Protein AF-A0A5N5IP54-F1 (afdb_monomer_lite)

pLDDT: mean 87.05, std 11.76, range [51.88, 98.19]

Radius of gyration: 16.3 Å; chains: 1; bounding box: 40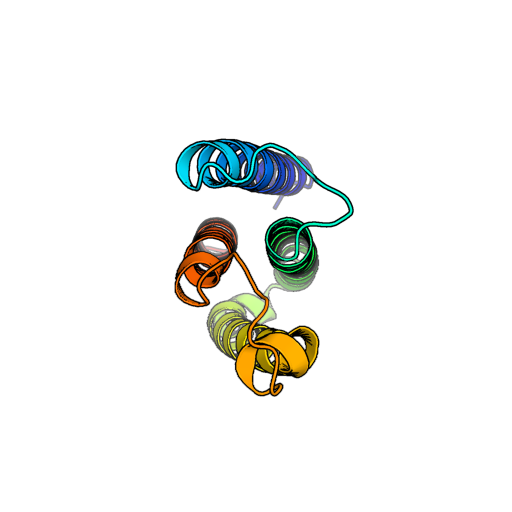×23×45 Å

Structure (mmCIF, N/CA/C/O backbone):
data_AF-A0A5N5IP54-F1
#
_entry.id   AF-A0A5N5IP54-F1
#
loop_
_atom_site.group_PDB
_atom_site.id
_atom_site.type_symbol
_atom_site.label_atom_id
_atom_site.label_alt_id
_atom_site.label_comp_id
_atom_site.label_asym_id
_atom_site.label_entity_id
_atom_site.label_seq_id
_atom_site.pdbx_PDB_ins_code
_atom_site.Cartn_x
_atom_site.Cartn_y
_atom_site.Cartn_z
_atom_site.occupancy
_atom_site.B_iso_or_equiv
_atom_site.auth_seq_id
_atom_site.auth_comp_id
_atom_site.auth_asym_id
_atom_site.auth_atom_id
_atom_site.pdbx_PDB_model_num
ATOM 1 N N . MET A 1 1 ? -16.458 -0.543 13.580 1.00 61.22 1 MET A N 1
ATOM 2 C CA . MET A 1 1 ? -16.580 0.508 12.539 1.00 61.22 1 MET A CA 1
ATOM 3 C C . MET A 1 1 ? -17.673 0.127 11.533 1.00 61.22 1 MET A C 1
ATOM 5 O O . MET A 1 1 ? -17.734 -1.041 11.164 1.00 61.22 1 MET A O 1
ATOM 9 N N . LYS A 1 2 ? -18.566 1.048 11.123 1.00 69.50 2 LYS A N 1
ATOM 10 C CA . LYS A 1 2 ? -19.647 0.742 10.153 1.00 69.50 2 LYS A CA 1
ATOM 11 C C . LYS A 1 2 ? -19.031 0.287 8.821 1.00 69.50 2 LYS A C 1
ATOM 13 O O . LYS A 1 2 ? -18.103 0.938 8.351 1.00 69.50 2 LYS A O 1
ATOM 18 N N . GLY A 1 3 ? -19.570 -0.760 8.184 1.00 75.81 3 GLY A N 1
ATOM 19 C CA . GLY A 1 3 ? -19.043 -1.296 6.913 1.00 75.81 3 GLY A CA 1
ATOM 20 C C . GLY A 1 3 ? -18.864 -0.238 5.812 1.00 75.81 3 GLY A C 1
ATOM 21 O O . GLY A 1 3 ? -17.893 -0.287 5.065 1.00 75.81 3 GLY A O 1
ATOM 22 N N . LYS A 1 4 ? -19.712 0.801 5.802 1.00 81.88 4 LYS A N 1
ATOM 23 C CA . LYS A 1 4 ? -19.593 1.967 4.907 1.00 81.88 4 LYS A CA 1
ATOM 24 C C . LYS A 1 4 ? -18.227 2.666 4.980 1.00 81.88 4 LYS A C 1
ATOM 26 O O . LYS A 1 4 ? -17.704 3.077 3.953 1.00 81.88 4 LYS A O 1
ATOM 31 N N . VAL A 1 5 ? -17.639 2.784 6.171 1.00 83.81 5 VAL A N 1
ATOM 32 C CA . VAL A 1 5 ? -16.341 3.455 6.357 1.00 83.81 5 VAL A CA 1
ATOM 33 C C . VAL A 1 5 ? -15.212 2.617 5.764 1.00 83.81 5 VAL A C 1
ATOM 35 O O . VAL A 1 5 ? -14.304 3.167 5.154 1.00 83.81 5 VAL A O 1
ATOM 38 N N . VAL A 1 6 ? -15.276 1.292 5.893 1.00 87.56 6 VAL A N 1
ATOM 39 C CA . VAL A 1 6 ? -14.263 0.374 5.347 1.00 87.56 6 VAL A CA 1
ATOM 40 C C . VAL A 1 6 ? -14.281 0.406 3.828 1.00 87.56 6 VAL A C 1
ATOM 42 O O . VAL A 1 6 ? -13.239 0.592 3.210 1.00 87.56 6 VAL A O 1
ATOM 45 N N . VAL A 1 7 ? -15.475 0.297 3.237 1.00 90.31 7 VAL A N 1
ATOM 46 C CA . VAL A 1 7 ? -15.660 0.370 1.782 1.00 90.31 7 VAL A CA 1
ATOM 47 C C . VAL A 1 7 ? -15.143 1.704 1.248 1.00 90.31 7 VAL A C 1
ATOM 49 O O . VAL A 1 7 ? -14.427 1.726 0.255 1.00 90.31 7 VAL A O 1
ATOM 52 N N . TRP A 1 8 ? -15.421 2.810 1.945 1.00 91.38 8 TRP A N 1
ATOM 53 C CA . TRP A 1 8 ? -14.895 4.126 1.581 1.00 91.38 8 TRP A CA 1
ATOM 54 C C . TRP A 1 8 ? -13.362 4.183 1.576 1.00 91.38 8 TRP A C 1
ATOM 56 O O . TRP A 1 8 ? -12.773 4.674 0.616 1.00 91.38 8 TRP A O 1
ATOM 66 N N . HIS A 1 9 ? -12.700 3.641 2.602 1.00 91.94 9 HIS A N 1
ATOM 67 C CA . HIS A 1 9 ? -11.234 3.599 2.641 1.00 91.94 9 HIS A CA 1
ATOM 68 C C . HIS A 1 9 ? -10.658 2.699 1.550 1.00 91.94 9 HIS A C 1
ATOM 70 O O . HIS A 1 9 ? -9.722 3.110 0.877 1.00 91.94 9 HIS A O 1
ATOM 76 N N . ALA A 1 10 ? -11.248 1.524 1.323 1.00 94.75 10 ALA A N 1
ATOM 77 C CA . ALA A 1 10 ? -10.836 0.632 0.246 1.00 94.75 10 ALA A CA 1
ATOM 78 C C . ALA A 1 10 ? -10.950 1.311 -1.130 1.00 94.75 10 ALA A C 1
ATOM 80 O O . ALA A 1 10 ? -10.020 1.226 -1.927 1.00 94.75 10 ALA A O 1
ATOM 81 N N . MET A 1 11 ? -12.039 2.046 -1.390 1.00 95.69 11 MET A N 1
ATOM 82 C CA . MET A 1 11 ? -12.202 2.817 -2.629 1.00 95.69 11 MET A CA 1
ATOM 83 C C . MET A 1 11 ? -11.141 3.911 -2.774 1.00 95.69 11 MET A C 1
ATOM 85 O O . MET A 1 11 ? -10.570 4.051 -3.852 1.00 95.69 11 MET A O 1
ATOM 89 N N . ILE A 1 12 ? -10.835 4.652 -1.700 1.00 95.94 12 ILE A N 1
ATOM 90 C CA . ILE A 1 12 ? -9.756 5.652 -1.712 1.00 95.94 12 ILE A CA 1
ATOM 91 C C . ILE A 1 12 ? -8.412 4.989 -2.015 1.00 95.94 12 ILE A C 1
ATOM 93 O O . ILE A 1 12 ? -7.665 5.502 -2.841 1.00 95.94 12 ILE A O 1
ATOM 97 N N . THR A 1 13 ? -8.106 3.851 -1.389 1.00 96.69 13 THR A N 1
ATOM 98 C CA . THR A 1 13 ? -6.866 3.110 -1.643 1.00 96.69 13 THR A CA 1
ATOM 99 C C . THR A 1 13 ? -6.782 2.665 -3.100 1.00 96.69 13 THR A C 1
ATOM 101 O O . THR A 1 13 ? -5.777 2.928 -3.751 1.00 96.69 13 THR A O 1
ATOM 104 N N . VAL A 1 14 ? -7.843 2.071 -3.652 1.00 97.88 14 VAL A N 1
ATOM 105 C CA . VAL A 1 14 ? -7.888 1.680 -5.070 1.00 97.88 14 VAL A CA 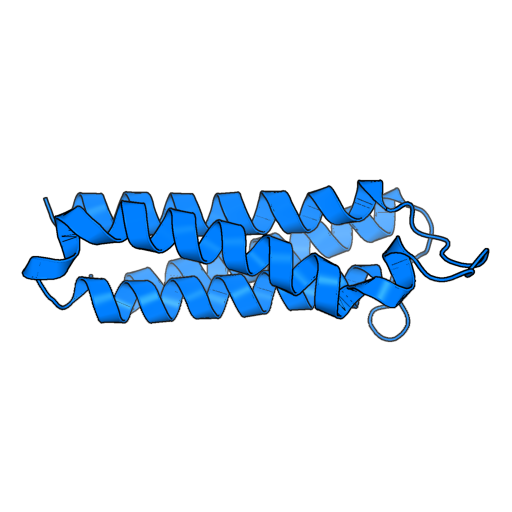1
ATOM 106 C C . VAL A 1 14 ? -7.669 2.892 -5.978 1.00 97.88 14 VAL A C 1
ATOM 108 O O . VAL A 1 14 ? -6.806 2.849 -6.851 1.00 97.88 14 VAL A O 1
ATOM 111 N N . ALA A 1 15 ? -8.394 3.990 -5.749 1.00 97.56 15 ALA A N 1
ATOM 112 C CA . ALA A 1 15 ? -8.260 5.207 -6.545 1.00 97.56 15 ALA A CA 1
ATOM 113 C C . ALA A 1 15 ? -6.845 5.801 -6.458 1.00 97.56 15 ALA A C 1
ATOM 115 O O . ALA A 1 15 ? -6.286 6.197 -7.479 1.00 97.56 15 ALA A O 1
ATOM 116 N N . ALA A 1 16 ? -6.240 5.814 -5.268 1.00 97.75 16 ALA A N 1
ATOM 117 C CA . ALA A 1 16 ? -4.880 6.297 -5.056 1.00 97.75 16 ALA A CA 1
ATOM 118 C C . ALA A 1 16 ? -3.846 5.445 -5.804 1.00 97.75 16 ALA A C 1
ATOM 120 O O . ALA A 1 16 ? -2.961 6.001 -6.447 1.00 97.75 16 ALA A O 1
ATOM 121 N N . PHE A 1 17 ? -3.977 4.114 -5.779 1.00 97.38 17 PHE A N 1
ATOM 122 C CA . PHE A 1 17 ? -3.101 3.211 -6.532 1.00 97.38 17 PHE A CA 1
ATOM 123 C C . PHE A 1 17 ? -3.250 3.380 -8.045 1.00 97.38 17 PHE A C 1
ATOM 125 O O . PHE A 1 17 ? -2.238 3.431 -8.741 1.00 97.38 17 PHE A O 1
ATOM 132 N N . ILE A 1 18 ? -4.481 3.512 -8.553 1.00 95.25 18 ILE A N 1
ATOM 133 C CA . ILE A 1 18 ? -4.733 3.758 -9.981 1.00 95.25 18 ILE A CA 1
ATOM 134 C C . ILE A 1 18 ? -4.106 5.089 -10.402 1.00 95.25 18 ILE A C 1
ATOM 136 O O . ILE A 1 18 ? -3.340 5.130 -11.362 1.00 95.25 18 ILE A O 1
ATOM 140 N N . LEU A 1 19 ? -4.393 6.167 -9.667 1.00 95.94 19 LEU A N 1
ATOM 141 C CA . LEU A 1 19 ? -3.870 7.497 -9.968 1.00 95.94 19 LEU A CA 1
ATOM 142 C C . LEU A 1 19 ? -2.339 7.514 -9.926 1.00 95.94 19 LEU A C 1
ATOM 144 O O . LEU A 1 19 ? -1.701 8.010 -10.851 1.00 95.94 19 LEU A O 1
ATOM 148 N N . ALA A 1 20 ? -1.748 6.934 -8.882 1.00 95.44 20 ALA A N 1
ATOM 149 C CA . ALA A 1 20 ? -0.303 6.857 -8.746 1.00 95.44 20 ALA A CA 1
ATOM 150 C C . ALA A 1 20 ? 0.337 6.017 -9.857 1.00 95.44 20 ALA A C 1
ATOM 152 O O . ALA A 1 20 ? 1.392 6.403 -10.342 1.00 95.44 20 ALA A O 1
ATOM 153 N N . TYR A 1 21 ? -0.278 4.911 -10.289 1.00 93.19 21 TYR A N 1
ATOM 154 C CA . TYR A 1 21 ? 0.235 4.110 -11.405 1.00 93.19 21 TYR A CA 1
ATOM 155 C C . TYR A 1 21 ? 0.214 4.896 -12.722 1.00 93.19 21 TYR A C 1
ATOM 157 O O . TYR A 1 21 ? 1.207 4.919 -13.447 1.00 93.19 21 TYR A O 1
ATOM 165 N N . VAL A 1 22 ? -0.888 5.596 -13.012 1.00 91.19 22 VAL A N 1
ATOM 166 C CA . VAL A 1 22 ? -1.005 6.435 -14.215 1.00 91.19 22 VAL A CA 1
ATOM 167 C C . VAL A 1 22 ? 0.045 7.546 -14.208 1.00 91.19 22 VAL A C 1
ATOM 169 O O . VAL A 1 22 ? 0.760 7.712 -15.190 1.00 91.19 22 VAL A O 1
ATOM 172 N N . ILE A 1 23 ? 0.196 8.272 -13.097 1.00 92.25 23 ILE A N 1
ATOM 173 C CA . ILE A 1 23 ? 1.221 9.320 -12.983 1.00 92.25 23 ILE A CA 1
ATOM 174 C C . ILE A 1 23 ? 2.618 8.719 -13.172 1.00 92.25 23 ILE A C 1
ATOM 176 O O . ILE A 1 23 ? 3.415 9.242 -13.947 1.00 92.25 23 ILE A O 1
ATOM 180 N N . HIS A 1 24 ? 2.903 7.602 -12.503 1.00 91.19 24 HIS A N 1
ATOM 181 C CA . HIS A 1 24 ? 4.221 6.982 -12.525 1.00 91.19 24 HIS A CA 1
ATOM 182 C C . HIS A 1 24 ? 4.604 6.515 -13.936 1.00 91.19 24 HIS A C 1
ATOM 184 O O . HIS A 1 24 ? 5.672 6.880 -14.420 1.00 91.19 24 HIS A O 1
ATOM 190 N N . THR A 1 25 ? 3.710 5.809 -14.634 1.00 87.62 25 THR A N 1
ATOM 191 C CA . THR A 1 25 ? 3.934 5.349 -16.020 1.00 87.62 25 THR A CA 1
ATOM 192 C C . THR A 1 25 ? 4.145 6.495 -17.010 1.00 87.62 25 THR A C 1
ATOM 194 O O . THR A 1 25 ? 5.004 6.397 -17.883 1.00 87.62 25 THR A O 1
ATOM 197 N N . VAL A 1 26 ? 3.440 7.620 -16.847 1.00 86.06 26 VAL A N 1
ATOM 198 C CA . VAL A 1 26 ? 3.660 8.820 -17.673 1.00 86.06 26 VAL A CA 1
ATOM 199 C C . VAL A 1 26 ? 5.035 9.446 -17.403 1.00 86.06 26 VAL A C 1
ATOM 201 O O . VAL A 1 26 ? 5.702 9.871 -18.343 1.00 86.06 26 VAL A O 1
ATOM 204 N N . THR A 1 27 ? 5.489 9.487 -16.145 1.00 85.81 27 THR A N 1
ATOM 205 C CA . THR A 1 27 ? 6.781 10.109 -15.786 1.00 85.81 27 THR A CA 1
ATOM 206 C C . THR A 1 27 ? 8.012 9.329 -16.244 1.00 85.81 27 THR A C 1
ATOM 208 O O . THR A 1 27 ? 9.045 9.939 -16.500 1.00 85.81 27 THR A O 1
ATOM 211 N N . ILE A 1 28 ? 7.916 8.003 -16.369 1.00 79.25 28 ILE A N 1
ATOM 212 C CA . ILE A 1 28 ? 9.047 7.142 -16.761 1.00 79.25 28 ILE A CA 1
ATOM 213 C C . ILE A 1 28 ? 9.171 6.948 -18.281 1.00 79.25 28 ILE A C 1
ATOM 215 O O . ILE A 1 28 ? 10.016 6.176 -18.715 1.00 79.25 28 ILE A O 1
ATOM 219 N N . ALA A 1 29 ? 8.355 7.640 -19.087 1.00 64.38 29 ALA A N 1
ATOM 220 C CA . ALA A 1 29 ? 8.362 7.612 -20.558 1.00 64.38 29 ALA A CA 1
ATOM 221 C C . ALA A 1 29 ? 8.211 6.222 -21.225 1.00 64.38 29 ALA A C 1
ATOM 223 O O . ALA A 1 29 ? 8.281 6.134 -22.448 1.00 64.38 29 ALA A O 1
ATOM 224 N N . ASP A 1 30 ? 7.918 5.166 -20.460 1.00 63.41 30 ASP A N 1
ATOM 225 C CA . ASP A 1 30 ? 7.694 3.795 -20.957 1.00 63.41 30 ASP A CA 1
ATOM 226 C C . ASP A 1 30 ? 6.279 3.588 -21.543 1.00 63.41 30 ASP A C 1
ATOM 228 O O . ASP A 1 30 ? 5.939 2.500 -21.999 1.00 63.41 30 ASP A O 1
ATOM 232 N N . GLY A 1 31 ? 5.436 4.628 -21.563 1.00 61.28 31 GLY A N 1
ATOM 233 C CA . GLY A 1 31 ? 4.046 4.535 -22.017 1.00 61.28 31 GLY A CA 1
ATOM 234 C C . GLY A 1 31 ? 3.145 3.736 -21.060 1.00 61.28 31 GLY A C 1
ATOM 235 O O . GLY A 1 31 ? 3.567 3.239 -20.020 1.00 61.28 31 GLY A O 1
ATOM 236 N N . PHE A 1 32 ? 1.852 3.633 -21.383 1.00 62.16 32 PHE A N 1
ATOM 237 C CA . PHE A 1 32 ? 0.877 2.894 -20.570 1.00 62.16 32 PHE A CA 1
ATOM 238 C C . PHE A 1 32 ? 0.704 1.464 -21.106 1.00 62.16 32 PHE A C 1
ATOM 240 O O . PHE A 1 32 ? -0.029 1.239 -22.073 1.00 62.16 32 PHE A O 1
ATOM 247 N N . HIS A 1 33 ? 1.350 0.479 -20.469 1.00 67.38 33 HIS A N 1
ATOM 248 C CA . HIS A 1 33 ? 1.309 -0.933 -20.888 1.00 67.38 33 HIS A CA 1
ATOM 249 C C . HIS A 1 33 ? 0.939 -1.905 -19.745 1.00 67.38 33 HIS A C 1
ATOM 251 O O . HIS A 1 33 ? 1.767 -2.704 -19.310 1.00 67.38 33 HIS A O 1
ATOM 257 N N . PRO A 1 34 ? -0.336 -1.965 -19.313 1.00 57.97 34 PRO A N 1
ATOM 258 C CA . PRO A 1 34 ? -0.739 -2.640 -18.071 1.00 57.97 34 PRO A CA 1
ATOM 259 C C . PRO A 1 34 ? -0.407 -4.136 -17.975 1.00 57.97 34 PRO A C 1
ATOM 261 O O . PRO A 1 34 ? -0.267 -4.666 -16.885 1.00 57.97 34 PRO A O 1
ATOM 264 N N . LYS A 1 35 ? -0.325 -4.867 -19.093 1.00 55.56 35 LYS A N 1
ATOM 265 C CA . LYS A 1 35 ? -0.197 -6.341 -19.073 1.00 55.56 35 LYS A CA 1
ATOM 266 C C . LYS A 1 35 ? 1.225 -6.879 -19.245 1.00 55.56 35 LYS A C 1
ATOM 268 O O . LYS A 1 35 ? 1.425 -8.073 -19.053 1.00 55.56 35 LYS A O 1
ATOM 273 N N . LYS A 1 36 ? 2.189 -6.044 -19.641 1.00 63.56 36 LYS A N 1
ATOM 274 C CA . LYS A 1 36 ? 3.595 -6.451 -19.854 1.00 63.56 36 LYS A CA 1
ATOM 275 C C . LYS A 1 36 ? 4.573 -5.721 -18.937 1.00 63.56 36 LYS A C 1
ATOM 277 O O . LYS A 1 36 ? 5.772 -5.953 -19.012 1.00 63.56 36 LYS A O 1
ATOM 282 N N . ASP A 1 37 ? 4.045 -4.857 -18.085 1.00 77.31 37 ASP A N 1
ATOM 283 C CA . ASP A 1 37 ? 4.815 -3.977 -17.233 1.00 77.31 37 ASP A CA 1
ATOM 284 C C . ASP A 1 37 ? 4.970 -4.592 -15.834 1.00 77.31 37 ASP A C 1
ATOM 286 O O . ASP A 1 37 ? 3.996 -4.881 -15.128 1.00 77.31 37 ASP A O 1
ATOM 290 N N . ILE A 1 38 ? 6.220 -4.801 -15.423 1.00 86.44 38 ILE A N 1
ATOM 291 C CA . ILE A 1 38 ? 6.548 -5.244 -14.068 1.00 86.44 38 ILE A CA 1
ATOM 292 C C . ILE A 1 38 ? 6.035 -4.250 -13.024 1.00 86.44 38 ILE A C 1
ATOM 294 O O . ILE A 1 38 ? 5.554 -4.658 -11.967 1.00 86.44 38 ILE A O 1
ATOM 298 N N . LEU A 1 39 ? 6.040 -2.954 -13.336 1.00 89.06 39 LEU A N 1
ATOM 299 C CA . LEU A 1 39 ? 5.537 -1.924 -12.443 1.00 89.06 39 LEU A CA 1
ATOM 300 C C . LEU A 1 39 ? 4.047 -2.137 -12.161 1.00 89.06 39 LEU A C 1
ATOM 302 O O . LEU A 1 39 ? 3.640 -2.070 -11.004 1.00 89.06 39 LEU A O 1
ATOM 306 N N . PHE A 1 40 ? 3.246 -2.503 -13.167 1.00 90.75 40 PHE A N 1
ATOM 307 C CA . PHE A 1 40 ? 1.842 -2.869 -12.953 1.00 90.75 40 PHE A CA 1
ATOM 308 C C . PHE A 1 40 ? 1.692 -4.047 -11.983 1.00 90.75 40 PHE A C 1
ATOM 310 O O . PHE A 1 40 ? 0.839 -4.017 -11.090 1.00 90.75 40 PHE A O 1
ATOM 317 N N . SER A 1 41 ? 2.533 -5.074 -12.124 1.00 92.25 41 SER A N 1
ATOM 318 C CA . SER A 1 41 ? 2.508 -6.254 -11.248 1.00 92.25 41 SER A CA 1
ATOM 319 C C . SER A 1 41 ? 2.859 -5.889 -9.803 1.00 92.25 41 SER A C 1
ATOM 321 O O . SER A 1 41 ? 2.181 -6.331 -8.874 1.00 92.25 41 SER A O 1
ATOM 323 N N . VAL A 1 42 ? 3.851 -5.017 -9.605 1.00 94.50 42 VAL A N 1
ATOM 324 C CA . VAL A 1 42 ? 4.235 -4.501 -8.283 1.00 94.50 42 VAL A CA 1
ATOM 325 C C . VAL A 1 42 ? 3.112 -3.651 -7.674 1.00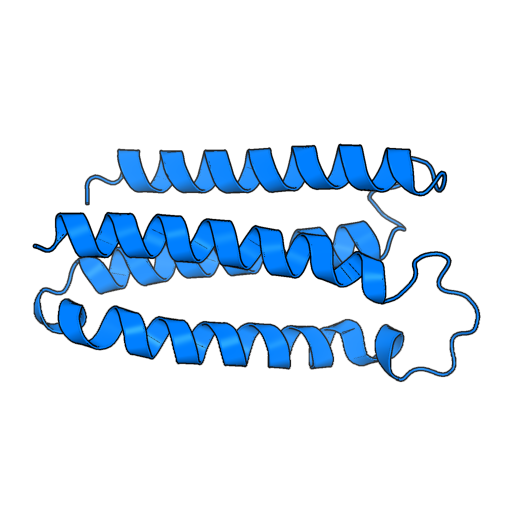 94.50 42 VAL A C 1
ATOM 327 O O . VAL A 1 42 ? 2.721 -3.878 -6.528 1.00 94.50 42 VAL A O 1
ATOM 330 N N . TYR A 1 43 ? 2.527 -2.717 -8.431 1.00 95.69 43 TYR A N 1
ATOM 331 C CA . TYR A 1 43 ? 1.384 -1.919 -7.968 1.00 95.69 43 TYR A CA 1
ATOM 332 C C . TYR A 1 43 ? 0.198 -2.800 -7.573 1.00 95.69 43 TYR A C 1
ATOM 334 O O . TYR A 1 43 ? -0.407 -2.589 -6.522 1.00 95.69 43 TYR A O 1
ATOM 342 N N . THR A 1 44 ? -0.103 -3.816 -8.383 1.00 95.75 44 THR A N 1
ATOM 343 C CA . THR A 1 44 ? -1.191 -4.763 -8.123 1.00 95.75 44 THR A CA 1
ATOM 344 C C . THR A 1 44 ? -0.929 -5.572 -6.858 1.00 95.75 44 THR A C 1
ATOM 346 O O . THR A 1 44 ? -1.824 -5.689 -6.022 1.00 95.75 44 THR A O 1
ATOM 349 N N . PHE A 1 45 ? 0.294 -6.077 -6.667 1.00 97.31 45 PHE A N 1
ATOM 350 C CA . PHE A 1 45 ? 0.680 -6.783 -5.445 1.00 97.31 45 PHE A CA 1
ATOM 351 C C . PHE A 1 45 ? 0.447 -5.915 -4.203 1.00 97.31 45 PHE A C 1
ATOM 353 O O . PHE A 1 45 ? -0.230 -6.341 -3.265 1.00 97.31 45 PHE A O 1
ATOM 360 N N . HIS A 1 46 ? 0.953 -4.678 -4.207 1.00 98.00 46 HIS A N 1
ATOM 361 C CA . HIS A 1 46 ? 0.812 -3.779 -3.064 1.00 98.00 46 HIS A CA 1
ATOM 362 C C . HIS A 1 46 ? -0.645 -3.379 -2.813 1.00 98.00 46 HIS A C 1
ATOM 364 O O . HIS A 1 46 ? -1.052 -3.365 -1.651 1.00 98.00 46 HIS A O 1
ATOM 370 N N . LEU A 1 47 ? -1.435 -3.131 -3.863 1.00 98.19 47 LEU A N 1
ATOM 371 C CA . LEU A 1 47 ? -2.863 -2.833 -3.752 1.00 98.19 47 LEU A CA 1
ATOM 372 C C . LEU A 1 47 ? -3.637 -4.003 -3.138 1.00 98.19 47 LEU A C 1
ATOM 374 O O . LEU A 1 47 ? -4.356 -3.818 -2.157 1.00 98.19 47 LEU A O 1
ATOM 378 N N . VAL A 1 48 ? -3.485 -5.208 -3.695 1.00 97.94 48 VAL A N 1
ATOM 379 C CA . VAL A 1 48 ? -4.192 -6.406 -3.220 1.00 97.94 48 VAL A CA 1
ATOM 380 C C . VAL A 1 48 ? -3.826 -6.692 -1.771 1.00 97.94 48 VAL A C 1
ATOM 382 O O . VAL A 1 48 ? -4.716 -6.893 -0.946 1.00 97.94 48 VAL A O 1
ATOM 385 N N . PHE A 1 49 ? -2.536 -6.638 -1.431 1.00 98.00 49 PHE A N 1
ATOM 386 C CA . PHE A 1 49 ? -2.092 -6.838 -0.057 1.00 98.00 49 PHE A CA 1
ATOM 387 C C . PHE A 1 49 ? -2.707 -5.793 0.885 1.00 98.00 49 PHE A C 1
ATOM 389 O O . PHE A 1 49 ? -3.248 -6.156 1.926 1.00 98.00 49 PHE A O 1
ATOM 396 N N . SER A 1 50 ? -2.710 -4.510 0.506 1.00 97.75 50 SER A N 1
ATOM 397 C CA . SER A 1 50 ? -3.322 -3.448 1.314 1.00 97.75 50 SER A CA 1
ATOM 398 C C . SER A 1 50 ? -4.824 -3.635 1.515 1.00 97.75 50 SER A C 1
ATOM 400 O O . SER A 1 50 ? -5.323 -3.418 2.618 1.00 97.75 50 SER A O 1
ATOM 402 N N . LEU A 1 51 ? -5.554 -4.101 0.499 1.00 97.25 51 LEU A N 1
ATOM 403 C CA . LEU A 1 51 ? -6.974 -4.432 0.640 1.00 97.25 51 LEU A CA 1
ATOM 404 C C . LEU A 1 51 ? -7.196 -5.604 1.602 1.00 97.25 51 LEU A C 1
ATOM 406 O O . LEU A 1 51 ? -8.092 -5.538 2.446 1.00 97.25 51 LEU A O 1
ATOM 410 N N . VAL A 1 52 ? -6.359 -6.642 1.526 1.00 96.69 52 VAL A N 1
ATOM 411 C CA . VAL A 1 52 ? -6.391 -7.768 2.470 1.00 96.69 52 VAL A CA 1
ATOM 412 C C . VAL A 1 52 ? -6.135 -7.282 3.896 1.00 96.69 52 VAL A C 1
ATOM 414 O O . VAL A 1 52 ? -6.890 -7.647 4.796 1.00 96.69 52 VAL A O 1
ATOM 417 N N . VAL A 1 53 ? -5.142 -6.411 4.106 1.00 95.19 53 VAL A N 1
ATOM 418 C CA . VAL A 1 53 ? -4.858 -5.802 5.416 1.00 95.19 53 VAL A CA 1
ATOM 419 C C . VAL A 1 53 ? -6.070 -5.024 5.925 1.00 95.19 53 VAL A C 1
ATOM 421 O O . VAL A 1 53 ? -6.520 -5.275 7.039 1.00 95.19 53 VAL A O 1
ATOM 424 N N . ILE A 1 54 ? -6.656 -4.139 5.115 1.00 93.88 54 ILE A N 1
ATOM 425 C CA . ILE A 1 54 ? -7.838 -3.347 5.492 1.00 93.88 54 ILE A CA 1
ATOM 426 C C . ILE A 1 54 ? -8.997 -4.254 5.943 1.00 93.88 54 ILE A C 1
ATOM 428 O O . ILE A 1 54 ? -9.607 -4.017 6.990 1.00 93.88 54 ILE A O 1
ATOM 432 N N . ILE A 1 55 ? -9.284 -5.319 5.190 1.00 92.69 55 ILE A N 1
ATOM 433 C CA . ILE A 1 55 ? -10.363 -6.266 5.506 1.00 92.69 55 ILE A CA 1
ATOM 434 C C . ILE A 1 55 ? -10.040 -7.066 6.775 1.00 92.69 55 ILE A C 1
ATOM 436 O O . ILE A 1 55 ? -10.878 -7.160 7.675 1.00 92.69 55 ILE A O 1
ATOM 440 N N . ALA A 1 56 ? -8.829 -7.616 6.881 1.00 92.62 56 ALA A N 1
ATOM 441 C CA . ALA A 1 56 ? -8.407 -8.411 8.031 1.00 92.62 56 ALA A CA 1
ATOM 442 C C . ALA A 1 56 ? -8.446 -7.588 9.327 1.00 92.62 56 ALA A C 1
ATOM 444 O O . ALA A 1 56 ? -8.990 -8.034 10.339 1.00 92.62 56 ALA A O 1
ATOM 445 N N . PHE A 1 57 ? -7.945 -6.353 9.287 1.00 91.31 57 PHE A N 1
ATOM 446 C CA . PHE A 1 57 ? -7.944 -5.450 10.435 1.00 91.31 57 PHE A CA 1
ATOM 447 C C . PHE A 1 57 ? -9.342 -4.990 10.821 1.00 91.31 57 PHE A C 1
ATOM 449 O O . PHE A 1 57 ? -9.644 -4.899 12.010 1.00 91.31 57 PHE A O 1
ATOM 456 N N . GLN A 1 58 ? -10.232 -4.778 9.851 1.00 89.81 58 GLN A N 1
ATOM 457 C CA . GLN A 1 58 ? -11.638 -4.536 10.149 1.00 89.81 58 GLN A CA 1
ATOM 458 C C . GLN A 1 58 ? -12.251 -5.710 10.930 1.00 89.81 58 GLN A C 1
ATOM 460 O O . GLN A 1 58 ? -12.932 -5.481 11.931 1.00 89.81 58 GLN A O 1
ATOM 465 N N . LEU A 1 59 ? -12.010 -6.954 10.504 1.00 89.12 59 LEU A N 1
ATOM 466 C CA . LEU A 1 59 ? -12.537 -8.143 11.186 1.00 89.12 59 LEU A CA 1
ATOM 467 C C . LEU A 1 59 ? -11.941 -8.306 12.590 1.00 89.12 59 LEU A C 1
ATOM 469 O O . LEU A 1 59 ? -12.669 -8.599 13.538 1.00 89.12 59 LEU A O 1
ATOM 473 N N . LEU A 1 60 ? -10.639 -8.057 12.749 1.00 89.19 60 LEU A N 1
ATOM 474 C CA . LEU A 1 60 ? -9.966 -8.098 14.048 1.00 89.19 60 LEU A CA 1
ATOM 475 C C . LEU A 1 60 ? -10.463 -6.992 14.989 1.00 89.19 60 LEU A C 1
ATOM 477 O O . LEU A 1 60 ? -10.687 -7.257 16.169 1.00 89.19 60 LEU A O 1
ATOM 481 N N . SER A 1 61 ? -10.726 -5.786 14.471 1.00 86.25 61 SER A N 1
ATOM 482 C CA . SER A 1 61 ? -11.236 -4.652 15.258 1.00 86.25 61 SER A CA 1
ATOM 483 C C . SER A 1 61 ? -12.616 -4.904 15.877 1.00 86.25 61 SER A C 1
ATOM 485 O O . SER A 1 61 ? -12.977 -4.272 16.868 1.00 86.25 61 SER A O 1
ATOM 487 N N . ALA A 1 62 ? -13.389 -5.858 15.342 1.00 83.69 62 ALA A N 1
ATOM 488 C CA . ALA A 1 62 ? -14.662 -6.264 15.933 1.00 83.69 62 ALA A CA 1
ATOM 489 C C . ALA A 1 62 ? -14.487 -6.944 17.306 1.00 83.69 62 ALA A C 1
ATOM 491 O O . ALA A 1 62 ? -15.431 -7.003 18.096 1.00 83.69 62 ALA A O 1
ATOM 492 N N . ARG A 1 63 ? -13.284 -7.439 17.626 1.00 83.00 63 ARG A N 1
ATOM 493 C CA . ARG A 1 63 ? -12.969 -8.052 18.920 1.00 83.00 63 ARG A CA 1
ATOM 494 C C . ARG A 1 63 ? -12.347 -7.006 19.849 1.00 83.00 63 ARG A C 1
ATOM 496 O O . ARG A 1 63 ? -11.184 -6.656 19.690 1.00 83.00 63 ARG A O 1
ATOM 503 N N . LYS A 1 64 ? -13.082 -6.561 20.881 1.00 69.25 64 LYS A N 1
ATOM 504 C CA . LYS A 1 64 ? -12.618 -5.536 21.852 1.00 69.25 64 LYS A CA 1
ATOM 505 C C . LYS A 1 64 ? -11.225 -5.804 22.448 1.00 69.25 64 LYS A C 1
ATOM 507 O O . LYS A 1 64 ? -10.465 -4.864 22.634 1.00 69.25 64 LYS A O 1
ATOM 512 N N . LYS A 1 65 ? -10.875 -7.070 22.708 1.00 74.06 65 LYS A N 1
ATOM 513 C CA . LYS A 1 65 ? -9.569 -7.463 23.277 1.00 74.06 65 LYS A CA 1
ATOM 514 C C . LYS A 1 65 ? -8.381 -7.274 22.321 1.00 74.06 65 LYS A C 1
ATOM 516 O O . LYS A 1 65 ? -7.247 -7.335 22.769 1.00 74.06 65 LYS A O 1
ATOM 521 N N . ALA A 1 66 ? -8.622 -7.069 21.024 1.00 74.75 66 ALA A N 1
ATOM 522 C CA . ALA A 1 66 ? -7.556 -6.940 20.033 1.00 74.75 66 ALA A CA 1
ATOM 523 C C . ALA A 1 66 ? -6.943 -5.531 19.978 1.00 74.75 66 ALA A C 1
ATOM 525 O O . ALA A 1 66 ? -5.877 -5.380 19.391 1.00 74.75 66 ALA A O 1
ATOM 526 N N . LYS A 1 67 ? -7.581 -4.511 20.580 1.00 75.81 67 LYS A N 1
ATOM 527 C CA . LYS A 1 67 ? -7.188 -3.094 20.453 1.00 75.81 67 LYS A CA 1
ATOM 528 C C . LYS A 1 67 ? -5.694 -2.867 20.696 1.00 75.81 67 LYS A C 1
ATOM 530 O O . LYS A 1 67 ? -5.013 -2.341 19.821 1.00 75.81 67 LYS A O 1
ATOM 535 N N . ASP A 1 68 ? -5.196 -3.339 21.833 1.00 79.19 68 ASP A N 1
ATOM 536 C CA . ASP A 1 68 ? -3.819 -3.091 22.274 1.00 79.19 68 ASP A CA 1
ATOM 537 C C . ASP A 1 68 ? -2.786 -3.854 21.430 1.00 79.19 68 ASP A C 1
ATOM 539 O O . ASP A 1 68 ? -1.616 -3.488 21.371 1.00 79.19 68 ASP A O 1
ATOM 543 N N . GLN A 1 69 ? -3.220 -4.907 20.730 1.00 88.69 69 GLN A N 1
ATOM 544 C CA . GLN A 1 69 ? -2.360 -5.756 19.908 1.00 88.69 69 GLN A CA 1
ATOM 545 C C . GLN A 1 69 ? -2.383 -5.377 18.425 1.00 88.69 69 GLN A C 1
ATOM 547 O O . GLN A 1 69 ? -1.456 -5.737 17.705 1.00 88.69 69 GLN A O 1
ATOM 552 N N . LEU A 1 70 ? -3.393 -4.640 17.946 1.00 89.88 70 LEU A N 1
ATOM 553 C CA . LEU A 1 70 ? -3.536 -4.301 16.523 1.00 89.88 70 LEU A CA 1
ATOM 554 C C . LEU A 1 70 ? -2.312 -3.553 15.975 1.00 89.88 70 LEU A C 1
ATOM 556 O O . LEU A 1 70 ? -1.864 -3.859 14.874 1.00 89.88 70 LEU A O 1
ATOM 560 N N . GLY A 1 71 ? -1.727 -2.629 16.743 1.00 89.69 71 GLY A N 1
ATOM 561 C CA . GLY A 1 71 ? -0.493 -1.943 16.342 1.00 89.69 71 GLY A CA 1
ATOM 562 C C . GLY A 1 71 ? 0.685 -2.908 16.156 1.00 89.69 71 GLY A C 1
ATOM 563 O O . GLY A 1 71 ? 1.361 -2.871 15.130 1.00 89.69 71 GLY A O 1
ATOM 564 N N . PHE A 1 72 ? 0.886 -3.830 17.102 1.00 91.75 72 PHE A N 1
ATOM 565 C CA . PHE A 1 72 ? 1.941 -4.848 17.021 1.00 91.75 72 PHE A CA 1
ATOM 566 C C . PHE A 1 72 ? 1.714 -5.837 15.874 1.00 91.75 72 PHE A C 1
ATOM 568 O O . PHE A 1 72 ? 2.646 -6.151 15.135 1.00 91.75 72 PHE A O 1
ATOM 575 N N . ILE A 1 73 ? 0.470 -6.285 15.683 1.00 93.69 73 ILE A N 1
ATOM 576 C CA . ILE A 1 73 ? 0.090 -7.148 14.559 1.00 93.69 73 ILE A CA 1
ATOM 577 C C . ILE A 1 73 ? 0.396 -6.437 13.241 1.00 93.69 73 ILE A C 1
ATOM 579 O O . ILE A 1 73 ? 0.932 -7.055 12.325 1.00 93.69 73 ILE A O 1
ATOM 583 N N . TYR A 1 74 ? 0.110 -5.137 13.141 1.00 94.81 74 TYR A N 1
ATOM 584 C CA . TYR A 1 74 ? 0.390 -4.378 11.928 1.00 94.81 74 TYR A CA 1
A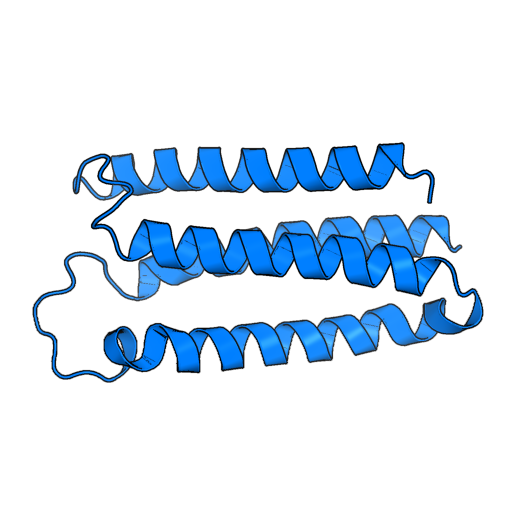TOM 585 C C . TYR A 1 74 ? 1.884 -4.301 11.620 1.00 94.81 74 TYR A C 1
ATOM 587 O O . TYR A 1 74 ? 2.269 -4.522 10.476 1.00 94.81 74 TYR A O 1
ATOM 595 N N . LEU A 1 75 ? 2.733 -4.066 12.623 1.00 94.69 75 LEU A N 1
ATOM 596 C CA . LEU A 1 75 ? 4.187 -4.071 12.433 1.00 94.69 75 LEU A CA 1
ATOM 597 C C . LEU A 1 75 ? 4.691 -5.423 11.906 1.00 94.69 75 LEU A C 1
ATOM 599 O O . LEU A 1 75 ? 5.497 -5.459 10.976 1.00 94.69 75 LEU A O 1
ATOM 603 N N . ALA A 1 76 ? 4.176 -6.532 12.444 1.00 95.75 76 ALA A N 1
ATOM 604 C CA . ALA A 1 76 ? 4.512 -7.870 11.961 1.00 95.75 76 ALA A CA 1
ATOM 605 C C . ALA A 1 76 ? 4.029 -8.101 10.516 1.00 95.75 76 ALA A C 1
ATOM 607 O O . ALA A 1 76 ? 4.783 -8.597 9.681 1.00 95.75 76 ALA A O 1
ATOM 608 N N . VAL A 1 77 ? 2.796 -7.695 10.199 1.00 96.31 77 VAL A N 1
ATOM 609 C CA . VAL A 1 77 ? 2.216 -7.796 8.849 1.00 96.31 77 VAL A CA 1
ATOM 610 C C . VAL A 1 77 ? 2.982 -6.938 7.842 1.00 96.31 77 VAL A C 1
ATOM 612 O O . VAL A 1 77 ? 3.221 -7.385 6.724 1.00 96.31 77 VAL A O 1
ATOM 615 N N . MET A 1 78 ? 3.422 -5.742 8.234 1.00 96.56 78 MET A N 1
ATOM 616 C CA . MET A 1 78 ? 4.267 -4.870 7.420 1.00 96.56 78 MET A CA 1
ATOM 617 C C . MET A 1 78 ? 5.602 -5.546 7.086 1.00 96.56 78 MET A C 1
ATOM 619 O O . MET A 1 78 ? 5.985 -5.601 5.920 1.00 96.56 78 MET A O 1
ATOM 623 N N . ALA A 1 79 ? 6.300 -6.090 8.087 1.00 97.31 79 ALA A N 1
ATOM 624 C CA . ALA A 1 79 ? 7.556 -6.805 7.863 1.00 97.31 79 ALA A CA 1
ATOM 625 C C . ALA A 1 79 ? 7.349 -8.025 6.949 1.00 97.31 79 ALA A C 1
ATOM 627 O O . ALA A 1 79 ? 8.096 -8.221 5.990 1.00 97.31 79 ALA A O 1
ATOM 628 N N . ALA A 1 80 ? 6.281 -8.793 7.188 1.00 97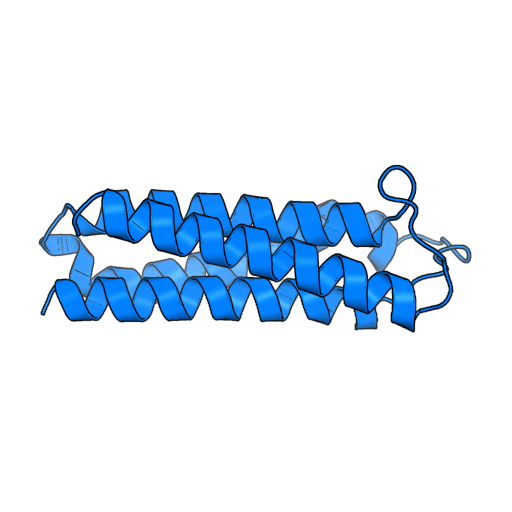.12 80 ALA A N 1
ATOM 629 C CA . ALA A 1 80 ? 5.908 -9.929 6.352 1.00 97.12 80 ALA A CA 1
ATOM 630 C C . ALA A 1 80 ? 5.589 -9.514 4.907 1.00 97.12 80 ALA A C 1
ATOM 632 O O . ALA A 1 80 ? 5.996 -10.204 3.977 1.00 97.12 80 ALA A O 1
ATOM 633 N N . LYS A 1 81 ? 4.921 -8.372 4.696 1.00 96.31 81 LYS A N 1
ATOM 634 C CA . LYS A 1 81 ? 4.640 -7.810 3.367 1.00 96.31 81 LYS A CA 1
ATOM 635 C C . LYS A 1 81 ? 5.920 -7.533 2.593 1.00 96.31 81 LYS A C 1
ATOM 637 O O . LYS A 1 81 ? 6.010 -7.895 1.425 1.00 96.31 81 LYS A O 1
ATOM 642 N N . LEU A 1 82 ? 6.892 -6.886 3.237 1.00 95.75 82 LEU A N 1
ATOM 643 C CA . LEU A 1 82 ? 8.169 -6.545 2.612 1.00 95.75 82 LEU A CA 1
ATOM 644 C C . LEU A 1 82 ? 8.988 -7.802 2.299 1.00 95.75 82 LEU A C 1
ATOM 646 O O . LEU A 1 82 ? 9.532 -7.914 1.205 1.00 95.75 82 LEU A O 1
ATOM 650 N N . ALA A 1 83 ? 9.019 -8.775 3.213 1.00 96.69 83 ALA A N 1
ATOM 651 C CA . ALA A 1 83 ? 9.661 -10.062 2.962 1.00 96.69 83 ALA A CA 1
ATOM 652 C C . ALA A 1 83 ? 8.992 -10.810 1.795 1.00 96.69 83 ALA A C 1
ATOM 654 O O . ALA A 1 83 ? 9.672 -11.269 0.880 1.00 96.69 83 ALA A O 1
ATOM 655 N N . LEU A 1 84 ? 7.657 -10.877 1.784 1.00 97.25 84 LEU A N 1
ATOM 656 C CA . LEU A 1 84 ? 6.895 -11.513 0.712 1.00 97.25 84 LEU A CA 1
ATOM 657 C C . LEU A 1 84 ? 7.117 -10.809 -0.629 1.00 97.25 84 LEU A C 1
ATOM 659 O O . LEU A 1 84 ? 7.289 -11.480 -1.638 1.00 97.25 84 LEU A O 1
ATOM 663 N N . PHE A 1 85 ? 7.158 -9.477 -0.637 1.00 96.25 85 PHE A N 1
ATOM 664 C CA . PHE A 1 85 ? 7.483 -8.688 -1.822 1.00 96.25 85 PHE A CA 1
ATOM 665 C C . PHE A 1 85 ? 8.851 -9.082 -2.398 1.00 96.25 85 PHE A C 1
ATOM 667 O O . PHE A 1 85 ? 8.945 -9.406 -3.580 1.00 96.25 85 PHE A O 1
ATOM 674 N N . MET A 1 86 ? 9.889 -9.148 -1.561 1.00 93.69 86 MET A N 1
ATOM 675 C CA . MET A 1 86 ? 11.230 -9.550 -2.000 1.00 93.69 86 MET A CA 1
ATOM 676 C C . MET A 1 86 ? 11.270 -10.980 -2.547 1.00 93.69 86 MET A C 1
ATOM 678 O O . MET A 1 86 ? 11.970 -11.241 -3.520 1.00 93.69 86 MET A O 1
ATOM 682 N N . VAL A 1 87 ? 10.511 -11.907 -1.955 1.00 94.62 87 VAL A N 1
ATOM 683 C CA . VAL A 1 87 ? 10.438 -13.300 -2.422 1.00 94.62 87 VAL A CA 1
ATOM 684 C C . VAL A 1 87 ? 9.692 -13.401 -3.755 1.00 94.62 87 VAL A C 1
ATOM 686 O O . VAL A 1 87 ? 10.200 -14.010 -4.696 1.00 94.62 87 VAL A O 1
ATOM 689 N N . VAL A 1 88 ? 8.512 -12.782 -3.861 1.00 94.56 88 VAL A N 1
ATOM 690 C CA . VAL A 1 88 ? 7.654 -12.830 -5.060 1.00 94.56 88 VAL A CA 1
ATOM 691 C C . VAL A 1 88 ? 8.336 -12.179 -6.261 1.00 94.56 88 VAL A C 1
ATOM 693 O O . VAL A 1 88 ? 8.232 -12.689 -7.372 1.00 94.56 88 VAL A O 1
ATOM 696 N N . PHE A 1 89 ? 9.067 -11.086 -6.042 1.00 91.62 89 PHE A N 1
ATOM 697 C CA . PHE A 1 89 ? 9.777 -10.356 -7.093 1.00 91.62 89 PHE A CA 1
ATOM 698 C C . PHE A 1 89 ? 11.287 -10.644 -7.101 1.00 91.62 89 PHE A C 1
ATOM 700 O O . PHE A 1 89 ? 12.064 -9.879 -7.670 1.00 91.62 89 PHE A O 1
ATOM 707 N N . SER A 1 90 ? 11.716 -11.761 -6.503 1.00 90.19 90 SER A N 1
ATOM 708 C CA . SER A 1 90 ? 13.132 -12.131 -6.349 1.00 90.19 90 SER A CA 1
ATOM 709 C C . SER A 1 90 ? 13.892 -12.212 -7.672 1.00 90.19 90 SER A C 1
ATOM 711 O O . SER A 1 90 ? 15.046 -11.798 -7.728 1.00 90.19 90 SER A O 1
ATOM 713 N N . SER A 1 91 ? 13.249 -12.662 -8.752 1.00 86.31 91 SER A N 1
ATOM 714 C CA . SER A 1 91 ? 13.853 -12.696 -10.090 1.00 86.31 91 SER A CA 1
ATOM 715 C C . SER A 1 91 ? 14.239 -11.311 -10.607 1.00 86.31 91 SER A C 1
ATOM 717 O O . SER A 1 91 ? 15.194 -11.198 -11.362 1.00 86.31 91 SER A O 1
ATOM 719 N N . TYR A 1 92 ? 13.520 -10.262 -10.201 1.00 82.06 92 TYR A N 1
ATOM 720 C CA . TYR A 1 92 ? 13.832 -8.887 -10.587 1.00 82.06 92 TYR A CA 1
ATOM 721 C C . TYR A 1 92 ? 14.936 -8.296 -9.715 1.00 82.06 92 TYR A C 1
ATOM 723 O O . TYR A 1 92 ? 15.776 -7.567 -10.219 1.00 82.06 92 TYR A O 1
ATOM 731 N N . PHE A 1 93 ? 14.969 -8.633 -8.424 1.00 83.00 93 PHE A N 1
ATOM 732 C CA . PHE A 1 93 ? 15.986 -8.116 -7.507 1.00 83.00 93 PHE A CA 1
ATOM 733 C C . PHE A 1 93 ? 17.337 -8.834 -7.605 1.00 83.00 93 PHE A C 1
ATOM 735 O O . PHE A 1 93 ? 18.371 -8.200 -7.405 1.00 83.00 93 PHE A O 1
ATOM 742 N N . PHE A 1 94 ? 17.328 -10.141 -7.875 1.00 83.56 94 PHE A N 1
ATOM 743 C CA . PHE A 1 94 ? 18.501 -11.016 -7.772 1.00 83.56 94 PHE A CA 1
ATOM 744 C C . PHE A 1 94 ? 18.771 -11.844 -9.036 1.00 83.56 94 PHE A C 1
ATOM 746 O O . PHE A 1 94 ? 19.734 -12.608 -9.061 1.00 83.56 94 PHE A O 1
ATOM 753 N N . GLY A 1 95 ? 17.926 -11.744 -10.067 1.00 74.94 95 GLY A N 1
ATOM 754 C CA . GLY A 1 95 ? 18.159 -12.421 -11.341 1.00 74.94 95 GLY A CA 1
ATOM 755 C C . GLY A 1 95 ? 19.208 -11.706 -12.193 1.00 74.94 95 GLY A C 1
ATOM 756 O O . GLY A 1 95 ? 19.406 -10.499 -12.079 1.00 74.94 95 GLY A O 1
ATOM 757 N N . GLU A 1 96 ? 19.845 -12.441 -13.105 1.00 65.06 96 GLU A N 1
ATOM 758 C CA . GLU A 1 96 ? 20.849 -11.916 -14.051 1.00 65.06 96 GLU A CA 1
ATOM 759 C C . GLU A 1 96 ? 20.256 -11.009 -15.156 1.00 65.06 96 GLU A C 1
ATOM 761 O O . GLU A 1 96 ? 20.898 -10.738 -16.171 1.00 65.06 96 GLU A O 1
ATOM 766 N N . SER A 1 97 ? 19.016 -10.532 -15.012 1.00 56.34 97 SER A N 1
ATOM 767 C CA . SER A 1 97 ? 18.315 -9.811 -16.073 1.00 56.34 97 SER A CA 1
ATOM 768 C C . SER A 1 97 ? 18.817 -8.374 -16.232 1.00 56.34 97 SER A C 1
ATOM 770 O O . SER A 1 97 ? 18.448 -7.474 -15.481 1.00 56.34 97 SER A O 1
ATOM 772 N N . THR A 1 98 ? 19.580 -8.151 -17.299 1.00 51.88 98 THR A N 1
ATOM 773 C CA . THR A 1 98 ? 20.017 -6.853 -17.843 1.00 51.88 98 THR A CA 1
ATOM 774 C C . THR A 1 98 ? 18.906 -6.073 -18.572 1.00 51.88 98 THR A C 1
ATOM 776 O O . THR A 1 98 ? 19.191 -5.119 -19.291 1.00 51.88 98 THR A O 1
ATOM 779 N N . THR A 1 99 ? 17.637 -6.474 -18.429 1.00 53.12 99 THR A N 1
ATOM 780 C CA . THR A 1 99 ? 16.533 -6.079 -19.328 1.00 53.12 99 THR A CA 1
ATOM 781 C C . THR A 1 99 ? 15.349 -5.382 -18.658 1.00 53.12 99 THR A C 1
ATOM 783 O O . THR A 1 99 ? 14.394 -5.029 -19.350 1.00 53.12 99 THR A O 1
ATOM 786 N N . THR A 1 100 ? 15.373 -5.138 -17.345 1.00 59.22 100 THR A N 1
ATOM 787 C CA . THR A 1 100 ? 14.305 -4.360 -16.699 1.00 59.22 100 THR A CA 1
ATOM 788 C C . THR A 1 100 ? 14.487 -2.877 -17.032 1.00 59.22 100 THR A C 1
ATOM 790 O O . THR A 1 100 ? 15.415 -2.240 -16.540 1.00 59.22 100 THR A O 1
ATOM 793 N N . THR A 1 101 ? 13.603 -2.309 -17.859 1.00 65.12 101 THR A N 1
ATOM 794 C CA . THR A 1 101 ? 13.590 -0.862 -18.173 1.00 65.12 101 THR A CA 1
ATOM 795 C C . THR A 1 101 ? 13.289 -0.008 -16.937 1.00 65.12 101 THR A C 1
ATOM 797 O O . THR A 1 101 ? 13.695 1.149 -16.844 1.00 65.12 101 THR A O 1
ATOM 800 N N . VAL A 1 102 ? 12.627 -0.605 -15.942 1.00 74.44 102 VAL A N 1
ATOM 801 C CA . VAL A 1 102 ? 12.241 0.026 -14.681 1.00 74.44 102 VAL A CA 1
ATOM 802 C C . VAL A 1 102 ? 13.307 -0.222 -13.610 1.00 74.44 102 VAL A C 1
ATOM 804 O O . VAL A 1 102 ? 13.532 -1.355 -13.186 1.00 74.44 102 VAL A O 1
ATOM 807 N N . SER A 1 103 ? 13.924 0.857 -13.119 1.00 80.38 103 SER A N 1
ATOM 808 C CA . SER A 1 103 ? 14.847 0.813 -11.976 1.00 80.38 103 SER A CA 1
ATOM 809 C C . SER A 1 103 ? 14.159 0.299 -10.706 1.00 80.38 103 SER A C 1
ATOM 811 O O . SER A 1 103 ? 13.028 0.685 -10.410 1.00 80.38 103 SER A O 1
ATOM 813 N N . HIS A 1 104 ? 14.867 -0.493 -9.891 1.00 82.50 104 HIS A N 1
ATOM 814 C CA . HIS A 1 104 ? 14.357 -1.020 -8.614 1.00 82.50 104 HIS A CA 1
ATOM 815 C C . HIS A 1 104 ? 13.850 0.078 -7.669 1.00 82.50 104 HIS A C 1
ATOM 817 O O . HIS A 1 104 ? 12.912 -0.148 -6.906 1.00 82.50 104 HIS A O 1
ATOM 823 N N . GLY A 1 105 ? 14.432 1.282 -7.738 1.00 84.62 105 GLY A N 1
ATOM 824 C CA . GLY A 1 105 ? 13.990 2.428 -6.941 1.00 84.62 105 GLY A CA 1
ATOM 825 C C . GLY A 1 105 ? 12.532 2.818 -7.203 1.00 84.62 105 GLY A C 1
ATOM 826 O O . GLY A 1 105 ? 11.839 3.248 -6.283 1.00 84.62 105 GLY A O 1
ATOM 827 N N . ASN A 1 106 ? 12.021 2.576 -8.412 1.00 89.19 106 ASN A N 1
ATOM 828 C CA . ASN A 1 106 ? 10.628 2.857 -8.759 1.00 89.19 106 ASN A CA 1
ATOM 829 C C . ASN A 1 106 ? 9.652 1.966 -7.978 1.00 89.19 106 ASN A C 1
ATOM 831 O O . ASN A 1 106 ? 8.528 2.373 -7.692 1.00 89.19 106 ASN A O 1
ATOM 835 N N . PHE A 1 107 ? 10.072 0.780 -7.533 1.00 91.31 107 PHE A N 1
ATOM 836 C CA . PHE A 1 107 ? 9.214 -0.084 -6.723 1.00 91.31 107 PHE A CA 1
ATOM 837 C C . PHE A 1 107 ? 8.948 0.480 -5.320 1.00 91.31 107 PHE A C 1
ATOM 839 O O . PHE A 1 107 ? 7.977 0.082 -4.681 1.00 91.31 107 PHE A O 1
ATOM 846 N N . LEU A 1 108 ? 9.725 1.463 -4.852 1.00 93.25 108 LEU A N 1
ATOM 847 C CA . LEU A 1 108 ? 9.471 2.123 -3.568 1.00 93.25 108 LEU A CA 1
ATOM 848 C C . LEU A 1 108 ? 8.178 2.948 -3.568 1.00 93.25 108 LEU A C 1
ATOM 850 O O . LEU A 1 108 ? 7.529 3.061 -2.529 1.00 93.25 108 LEU A O 1
ATOM 854 N N . VAL A 1 109 ? 7.769 3.492 -4.718 1.00 94.75 109 VAL A N 1
ATOM 855 C CA . VAL A 1 109 ? 6.543 4.300 -4.830 1.00 94.75 109 VAL A CA 1
ATOM 856 C C . VAL A 1 109 ? 5.297 3.498 -4.414 1.00 94.75 109 VAL A C 1
ATOM 858 O O . VAL A 1 109 ? 4.610 3.923 -3.480 1.00 94.75 109 VAL A O 1
ATOM 861 N N . PRO A 1 110 ? 4.993 2.325 -5.011 1.00 95.50 110 PRO A N 1
ATOM 862 C CA . PRO A 1 110 ? 3.860 1.509 -4.575 1.00 95.50 110 PRO A CA 1
ATOM 863 C C . PRO A 1 110 ? 4.029 0.934 -3.159 1.00 95.50 110 PRO A C 1
ATOM 865 O O . PRO A 1 110 ? 3.025 0.755 -2.464 1.00 95.50 110 PRO A O 1
ATOM 868 N N . VAL A 1 111 ? 5.264 0.697 -2.690 1.00 96.81 111 VAL A N 1
ATOM 869 C CA . VAL A 1 111 ? 5.529 0.282 -1.298 1.00 96.81 111 VAL A CA 1
ATOM 870 C C . VAL A 1 111 ? 5.037 1.351 -0.324 1.00 96.81 111 VAL A C 1
ATOM 872 O O . VAL A 1 111 ? 4.165 1.072 0.503 1.00 96.81 111 VAL A O 1
ATOM 875 N N . PHE A 1 112 ? 5.553 2.578 -0.432 1.00 97.25 112 PHE A N 1
ATOM 876 C CA . PHE A 1 112 ? 5.210 3.664 0.486 1.00 97.25 112 PHE A CA 1
ATOM 877 C C . PHE A 1 112 ? 3.743 4.071 0.381 1.00 97.25 112 PHE A C 1
ATOM 879 O O . PHE A 1 112 ? 3.111 4.329 1.405 1.00 97.25 112 PHE A O 1
ATOM 886 N N . LEU A 1 113 ? 3.172 4.059 -0.827 1.00 97.94 113 LEU A N 1
ATOM 887 C CA . LEU A 1 113 ? 1.751 4.331 -1.025 1.00 97.94 113 LEU A CA 1
ATOM 888 C C . LEU A 1 113 ? 0.867 3.323 -0.279 1.00 97.94 113 LEU A C 1
ATOM 890 O O . LEU A 1 113 ? -0.080 3.718 0.408 1.00 97.94 113 LEU A O 1
ATOM 894 N N . GLY A 1 114 ? 1.194 2.031 -0.377 1.00 97.25 114 GLY A N 1
ATOM 895 C CA . GLY A 1 114 ? 0.488 0.973 0.342 1.00 97.25 114 GLY A CA 1
ATOM 896 C C . GLY A 1 114 ? 0.572 1.151 1.855 1.00 97.25 114 GLY A C 1
ATOM 897 O O . GLY A 1 114 ? -0.455 1.137 2.528 1.00 97.25 114 GLY A O 1
ATOM 898 N N . LEU A 1 115 ? 1.777 1.395 2.379 1.00 97.19 115 LEU A N 1
ATOM 899 C CA . LEU A 1 115 ? 1.990 1.614 3.814 1.00 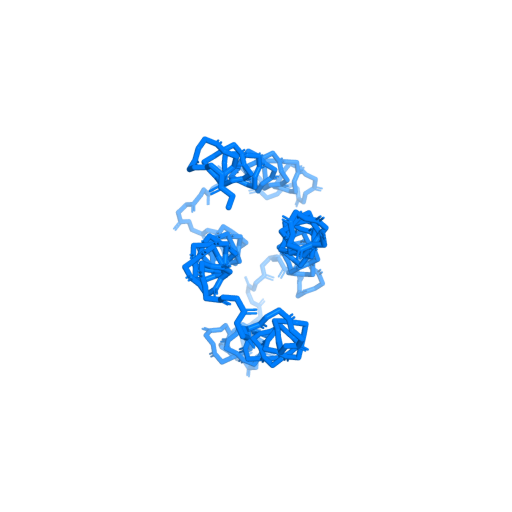97.19 115 LEU A CA 1
ATOM 900 C C . LEU A 1 115 ? 1.228 2.841 4.329 1.00 97.19 115 LEU A C 1
ATOM 902 O O . LEU A 1 115 ? 0.595 2.777 5.380 1.00 97.19 115 LEU A O 1
ATOM 906 N N . ALA A 1 116 ? 1.235 3.949 3.585 1.00 97.12 116 ALA A N 1
ATOM 907 C CA . ALA A 1 116 ? 0.488 5.148 3.954 1.00 97.12 116 ALA A CA 1
ATOM 908 C C . ALA A 1 116 ? -1.028 4.880 4.009 1.00 97.12 116 ALA A C 1
ATOM 910 O O . ALA A 1 116 ? -1.700 5.273 4.967 1.00 97.12 116 ALA A O 1
ATOM 911 N N . CYS A 1 117 ? -1.576 4.166 3.021 1.00 96.44 117 CYS A N 1
ATOM 912 C CA . CYS A 1 117 ? -2.989 3.777 3.015 1.00 96.44 117 CYS A CA 1
ATOM 913 C C . CYS A 1 117 ? -3.345 2.876 4.210 1.00 96.44 117 CYS A C 1
ATOM 915 O O . CYS A 1 117 ? -4.360 3.087 4.874 1.00 96.44 117 CYS A O 1
ATOM 917 N N . GLU A 1 118 ? -2.499 1.895 4.512 1.00 96.06 118 GLU A N 1
ATOM 918 C CA . GLU A 1 118 ? -2.710 0.948 5.607 1.00 96.06 118 GLU A CA 1
ATOM 919 C C . GLU A 1 118 ? -2.632 1.622 6.983 1.00 96.06 118 GLU A C 1
ATOM 921 O O . GLU A 1 118 ? -3.549 1.472 7.792 1.00 96.06 118 GLU A O 1
ATOM 926 N N . VAL A 1 119 ? -1.588 2.420 7.242 1.00 94.88 119 VAL A N 1
ATOM 927 C CA . VAL A 1 119 ? -1.417 3.138 8.519 1.00 94.88 119 VAL A CA 1
ATOM 928 C C . VAL A 1 119 ? -2.549 4.134 8.745 1.00 94.88 119 VAL A C 1
ATOM 930 O O . VAL A 1 119 ? -3.081 4.215 9.851 1.00 94.88 119 VAL A O 1
ATOM 933 N N . THR A 1 120 ? -2.960 4.884 7.718 1.00 94.38 120 THR A N 1
ATOM 934 C CA . THR A 1 120 ? -4.061 5.853 7.865 1.00 94.38 120 THR A CA 1
ATOM 935 C C . THR A 1 120 ? -5.392 5.166 8.173 1.00 94.38 120 THR A C 1
ATOM 937 O O . THR A 1 120 ? -6.161 5.661 9.002 1.00 94.38 120 THR A O 1
ATOM 940 N N . PHE A 1 121 ? -5.657 4.006 7.566 1.00 93.81 121 PHE A N 1
ATOM 941 C CA . PHE A 1 121 ? -6.809 3.174 7.908 1.00 93.81 121 PHE A CA 1
ATOM 942 C C . PHE A 1 121 ? -6.720 2.631 9.341 1.00 93.81 121 PHE A C 1
ATOM 944 O O . PHE A 1 121 ? -7.691 2.722 10.100 1.00 93.81 121 PHE A O 1
ATOM 951 N N . LEU A 1 122 ? -5.559 2.102 9.734 1.00 92.81 122 LEU A N 1
ATOM 952 C CA . LEU A 1 122 ? -5.332 1.557 11.069 1.00 92.81 122 LEU A CA 1
ATOM 953 C C . LEU A 1 122 ? -5.510 2.624 12.151 1.00 92.81 122 LEU A C 1
ATOM 955 O O . LEU A 1 122 ? -6.245 2.401 13.110 1.00 92.81 122 LEU A O 1
ATOM 959 N N . ALA A 1 123 ? -4.903 3.797 11.974 1.00 91.69 123 ALA A N 1
ATOM 960 C CA . ALA A 1 123 ? -5.004 4.913 12.909 1.00 91.69 123 ALA A CA 1
ATOM 961 C C . ALA A 1 123 ? -6.463 5.345 13.113 1.00 91.69 123 ALA A C 1
ATOM 963 O O . ALA A 1 123 ? -6.916 5.530 14.243 1.00 91.69 123 ALA A O 1
ATOM 964 N N . LYS A 1 124 ? -7.243 5.437 12.028 1.00 90.06 124 LYS A N 1
ATOM 965 C CA . LYS A 1 124 ? -8.681 5.731 12.119 1.00 90.06 124 LYS A CA 1
ATOM 966 C C . LYS A 1 124 ? -9.463 4.622 12.814 1.00 90.06 124 LYS A C 1
ATOM 968 O O . LYS A 1 124 ? -10.394 4.930 13.556 1.00 90.06 124 LYS A O 1
ATOM 973 N N . THR A 1 125 ? -9.104 3.363 12.575 1.00 89.12 125 THR A N 1
ATOM 974 C CA . THR A 1 125 ? -9.746 2.204 13.207 1.00 89.12 125 THR A CA 1
ATOM 975 C C . THR A 1 125 ? -9.495 2.204 14.712 1.00 89.12 125 THR A C 1
ATOM 977 O O . THR A 1 125 ? -10.453 2.121 15.474 1.00 89.12 125 THR A O 1
ATOM 980 N N . LEU A 1 126 ? -8.243 2.392 15.139 1.00 87.62 126 LEU A N 1
ATOM 981 C CA . LEU A 1 126 ? -7.859 2.483 16.549 1.00 87.62 126 LEU A CA 1
ATOM 982 C C . LEU A 1 126 ? -8.559 3.645 17.259 1.00 87.62 126 LEU A C 1
ATOM 984 O O . LEU A 1 126 ? -9.145 3.433 18.316 1.00 87.62 126 LEU A O 1
ATOM 988 N N . LYS A 1 127 ? -8.605 4.828 16.633 1.00 88.44 127 LYS A N 1
ATOM 989 C CA . LYS A 1 127 ? -9.326 5.997 17.162 1.00 88.44 127 LYS A CA 1
ATOM 990 C C . LYS A 1 127 ? -10.825 5.746 17.360 1.00 88.44 127 LYS A C 1
ATOM 992 O O . LYS A 1 127 ? -11.429 6.316 18.252 1.00 88.44 127 LYS A O 1
ATOM 997 N N . HIS A 1 128 ? -11.453 4.905 16.536 1.00 83.88 128 HIS A N 1
ATOM 998 C CA . HIS A 1 128 ? -12.864 4.528 16.719 1.00 83.88 128 HIS A CA 1
ATOM 999 C C . HIS A 1 128 ? -13.079 3.455 17.801 1.00 83.88 128 HIS A C 1
ATOM 1001 O O . HIS A 1 128 ? -14.227 3.124 18.099 1.00 83.88 128 HIS A O 1
ATOM 1007 N N . MET A 1 129 ? -12.006 2.848 18.313 1.00 79.75 129 MET A N 1
ATOM 1008 C CA . MET A 1 129 ? -12.036 1.873 19.408 1.00 79.75 129 MET A CA 1
ATOM 1009 C C . MET A 1 129 ? -11.681 2.506 20.765 1.00 79.75 129 MET A C 1
ATOM 1011 O O . MET A 1 129 ? -11.710 1.813 21.785 1.00 79.75 129 MET A O 1
ATOM 1015 N N . GLU A 1 130 ? -11.260 3.771 20.779 1.00 75.06 130 GLU A N 1
ATOM 1016 C CA . GLU A 1 130 ? -11.187 4.645 21.961 1.00 75.06 130 GLU A CA 1
ATOM 1017 C C . GLU A 1 130 ? -12.581 5.134 22.346 1.00 75.06 130 GLU A C 1
ATOM 1019 O O . GLU A 1 130 ? -12.875 5.042 23.557 1.00 75.06 130 GLU A O 1
#

Organism: NCBI:txid2597517

InterPro domains:
  IPR046166 Protein of unknown function DUF6168 [PF19665] (5-128)

Secondary structure (DSSP, 8-state):
--HHHHHHHHHHHHHHHHHHHHHHHHHTSS---TTT-HHHHHHHHHHHHHHHHHHHHHHHHTSGGGHHHHHHHHHHHHHHHHHHHHHHTHHHHHS--TT-SS-GGGGHHHHHHHHHHHHHHHHHHHHTT-

Sequence (130 aa):
MKGKVVVWHAMITVAAFILAYVIHTVTIADGFHPKKDILFSVYTFHLVFSLVVIIAFQLLSARKKAKDQLGFIYLAVMAAKLALFMVVFSSYFFGESTTTTVSHGNFLVPVFLGLACEVTFLAKTLKHME

Foldseek 3Di:
DPVVVLVVLLVVLVVLLVVLLVVLQVVLVVHDDCPPAVLNVLSVLLSVLLNVLSVVLVVQLVDLVCLVVSVVVVVVSLVVSVVVSCVVCVCVVPNPDPPRSDDPVSSVSSSVSSVVSNVVSSVVSSVVSD